Protein AF-A0A8J5WES0-F1 (afdb_monomer)

pLDDT: mean 77.23, std 25.75, range [22.94, 98.25]

Radius of gyration: 19.13 Å; Cα contacts (8 Å, |Δi|>4): 168; chains: 1; bounding box: 57×32×47 Å

Structure (mmCIF, N/CA/C/O backbone):
data_AF-A0A8J5WES0-F1
#
_entry.id   AF-A0A8J5WES0-F1
#
loop_
_atom_site.group_PDB
_atom_site.id
_atom_site.type_symbol
_atom_site.label_atom_id
_atom_site.label_alt_id
_atom_site.label_comp_id
_atom_site.label_asym_id
_atom_site.label_entity_id
_atom_site.label_seq_id
_atom_site.pdbx_PDB_ins_code
_atom_site.Cartn_x
_atom_site.Cartn_y
_atom_site.Cartn_z
_atom_site.occupancy
_atom_site.B_iso_or_equiv
_atom_site.auth_seq_id
_atom_site.auth_comp_id
_atom_site.auth_asym_id
_atom_site.auth_atom_id
_atom_site.pdbx_PDB_model_num
ATOM 1 N N . MET A 1 1 ? 31.063 -5.047 15.246 1.00 32.31 1 MET A N 1
ATOM 2 C CA . MET A 1 1 ? 29.684 -4.919 14.734 1.00 32.31 1 MET A CA 1
ATOM 3 C C . MET A 1 1 ? 28.862 -6.046 15.319 1.00 32.31 1 MET A C 1
ATOM 5 O O . MET A 1 1 ? 29.054 -7.187 14.926 1.00 32.31 1 MET A O 1
ATOM 9 N N . ILE A 1 2 ? 28.036 -5.743 16.315 1.00 27.88 2 ILE A N 1
ATOM 10 C CA . ILE A 1 2 ? 27.105 -6.703 16.913 1.00 27.88 2 ILE A CA 1
ATOM 11 C C . ILE A 1 2 ? 25.738 -6.293 16.376 1.00 27.88 2 ILE A C 1
ATOM 13 O O . ILE A 1 2 ? 25.218 -5.251 16.758 1.00 27.88 2 ILE A O 1
ATOM 17 N N . GLY A 1 3 ? 25.239 -7.030 15.385 1.00 30.83 3 GLY A N 1
ATOM 18 C CA . GLY A 1 3 ? 23.901 -6.817 14.844 1.00 30.83 3 GLY A CA 1
ATOM 19 C C . GLY A 1 3 ? 22.884 -7.503 15.745 1.00 30.83 3 GLY A C 1
ATOM 20 O O . GLY A 1 3 ? 22.932 -8.724 15.898 1.00 30.83 3 GLY A O 1
ATOM 21 N N . GLU A 1 4 ? 21.981 -6.732 16.342 1.00 30.11 4 GLU A N 1
ATOM 22 C CA . GLU A 1 4 ? 20.802 -7.285 17.006 1.00 30.11 4 GLU A CA 1
ATOM 23 C C . GLU A 1 4 ? 19.834 -7.840 15.955 1.00 30.11 4 GLU A C 1
ATOM 25 O O . GLU A 1 4 ? 19.527 -7.200 14.947 1.00 30.11 4 GLU A O 1
ATOM 30 N N . LYS A 1 5 ? 19.379 -9.076 16.176 1.00 33.25 5 LYS A N 1
ATOM 31 C CA . LYS A 1 5 ? 18.397 -9.744 15.324 1.00 33.25 5 LYS A CA 1
ATOM 32 C C . LYS A 1 5 ? 17.032 -9.082 15.524 1.00 33.25 5 LYS A C 1
ATOM 34 O O . LYS A 1 5 ? 16.364 -9.364 16.511 1.00 33.25 5 LYS A O 1
ATOM 39 N N . SER A 1 6 ? 16.603 -8.261 14.570 1.00 33.38 6 SER A N 1
ATOM 40 C CA . SER A 1 6 ? 15.197 -7.874 14.421 1.00 33.38 6 SER A CA 1
ATOM 41 C C . SER A 1 6 ? 14.527 -8.849 13.454 1.00 33.38 6 SER A C 1
ATOM 43 O O . SER A 1 6 ? 14.982 -9.015 12.321 1.00 33.38 6 SER A O 1
ATOM 45 N N . GLY A 1 7 ? 13.479 -9.530 13.919 1.00 31.22 7 GLY A N 1
ATOM 46 C CA . GLY A 1 7 ? 12.628 -10.385 13.092 1.00 31.22 7 GLY A CA 1
ATOM 47 C C . GLY A 1 7 ? 11.940 -9.592 11.974 1.00 31.22 7 GLY A C 1
ATOM 48 O O . GLY A 1 7 ? 11.780 -8.381 12.082 1.00 31.22 7 GLY A O 1
ATOM 49 N N . ALA A 1 8 ? 11.616 -10.303 10.889 1.00 35.88 8 ALA A N 1
ATOM 50 C CA . ALA A 1 8 ? 10.852 -9.876 9.711 1.00 35.88 8 ALA A CA 1
ATOM 51 C C . ALA A 1 8 ? 11.165 -8.466 9.153 1.00 35.88 8 ALA A C 1
ATOM 53 O O . ALA A 1 8 ? 10.553 -7.469 9.516 1.00 35.88 8 ALA A O 1
ATOM 54 N N . HIS A 1 9 ? 12.076 -8.416 8.174 1.00 35.31 9 HIS A N 1
ATOM 55 C CA . HIS A 1 9 ? 12.189 -7.340 7.173 1.00 35.31 9 HIS A CA 1
ATOM 56 C C . HIS A 1 9 ? 12.179 -5.887 7.684 1.00 35.31 9 HIS A C 1
ATOM 58 O O . HIS A 1 9 ? 11.607 -5.008 7.045 1.00 35.31 9 HIS A O 1
ATOM 64 N N . GLN A 1 10 ? 12.872 -5.592 8.783 1.00 32.53 10 GLN A N 1
ATOM 65 C CA . GLN A 1 10 ? 13.201 -4.211 9.138 1.00 32.53 10 GLN A CA 1
ATOM 66 C C . GLN A 1 10 ? 14.697 -4.070 9.410 1.00 32.53 10 GLN A C 1
ATOM 68 O O . GLN A 1 10 ? 15.177 -4.267 10.523 1.00 32.53 10 GLN A O 1
ATOM 73 N N . TYR A 1 11 ? 15.447 -3.683 8.377 1.00 27.27 11 TYR A N 1
ATOM 74 C CA . TYR A 1 11 ? 16.752 -3.063 8.574 1.00 27.27 11 TYR A CA 1
ATOM 75 C C . TYR A 1 11 ? 16.517 -1.579 8.859 1.00 27.27 11 TYR A C 1
ATOM 77 O O . TYR A 1 11 ? 16.287 -0.781 7.954 1.00 27.27 11 TYR A O 1
ATOM 85 N N . LYS A 1 12 ? 16.540 -1.205 10.141 1.00 26.22 12 LYS A N 1
ATOM 86 C CA . LYS A 1 12 ? 16.539 0.197 10.566 1.00 26.22 12 LYS A CA 1
ATOM 87 C C . LYS A 1 12 ? 17.917 0.787 10.246 1.00 26.22 12 LYS A C 1
ATOM 89 O O . LYS A 1 12 ? 18.863 0.590 11.004 1.00 26.22 12 LYS A O 1
ATOM 94 N N . LEU A 1 13 ? 18.054 1.492 9.123 1.00 27.22 13 LEU A N 1
ATOM 95 C CA . LEU A 1 13 ? 19.199 2.381 8.920 1.00 27.22 13 LEU A CA 1
ATOM 96 C C . LEU A 1 13 ? 18.958 3.646 9.749 1.00 27.22 13 LEU A C 1
ATOM 98 O O . LEU A 1 13 ? 18.014 4.402 9.523 1.00 27.22 13 LEU A O 1
ATOM 102 N N . GLN A 1 14 ? 19.776 3.818 10.782 1.00 25.20 14 GLN A N 1
ATOM 103 C CA . GLN A 1 14 ? 19.730 4.956 11.686 1.00 25.20 14 GLN A CA 1
ATOM 104 C C . GLN A 1 14 ? 20.287 6.186 10.957 1.00 25.20 14 GLN A C 1
ATOM 106 O O . GLN A 1 14 ? 21.472 6.243 10.647 1.00 25.20 14 GLN A O 1
ATOM 111 N N . GLY A 1 15 ? 19.414 7.161 10.701 1.00 28.77 15 GLY A N 1
ATOM 112 C CA . GLY A 1 15 ? 19.776 8.474 10.173 1.00 28.77 15 GLY A CA 1
ATOM 113 C C . GLY A 1 15 ? 19.659 8.585 8.657 1.00 28.77 15 GLY A C 1
ATOM 114 O O . GLY A 1 15 ? 20.615 8.306 7.947 1.00 28.77 15 GLY A O 1
ATOM 115 N N . SER A 1 16 ? 18.497 9.034 8.178 1.00 23.69 16 SER A N 1
ATOM 116 C CA . SER A 1 16 ? 18.326 9.978 7.060 1.00 23.69 16 SER A CA 1
ATOM 117 C C . SER A 1 16 ? 16.833 10.203 6.831 1.00 23.69 16 SER A C 1
ATOM 119 O O . SER A 1 16 ? 16.061 9.259 6.686 1.00 23.69 16 SER A O 1
ATOM 121 N N . VAL A 1 17 ? 16.438 11.470 6.820 1.00 27.06 17 VAL A N 1
ATOM 122 C CA . VAL A 1 17 ? 15.172 11.949 6.263 1.00 27.06 17 VAL A CA 1
ATOM 123 C C . VAL A 1 17 ? 15.037 11.395 4.842 1.00 27.06 17 VAL A C 1
ATOM 125 O O . VAL A 1 17 ? 15.977 11.519 4.061 1.00 27.06 17 VAL A O 1
ATOM 128 N N . VAL A 1 18 ? 13.898 10.798 4.494 1.00 29.75 18 VAL A N 1
ATOM 129 C CA . VAL A 1 18 ? 13.562 10.513 3.091 1.00 29.75 18 VAL A CA 1
ATOM 130 C C . VAL A 1 18 ? 12.294 11.264 2.713 1.00 29.75 18 VAL A C 1
ATOM 132 O O . VAL A 1 18 ? 11.197 10.719 2.662 1.00 29.75 18 VAL A O 1
ATOM 135 N N . GLU A 1 19 ? 12.476 12.553 2.421 1.00 28.05 19 GLU A N 1
ATOM 136 C CA . GLU A 1 19 ? 11.710 13.186 1.352 1.00 28.05 19 GLU A CA 1
ATOM 137 C C . GLU A 1 19 ? 11.980 12.395 0.061 1.00 28.05 19 GLU A C 1
ATOM 139 O O . GLU A 1 19 ? 13.127 12.248 -0.356 1.00 28.05 19 GLU A O 1
ATOM 144 N N . GLY A 1 20 ? 10.927 11.854 -0.555 1.00 30.23 20 GLY A N 1
ATOM 145 C CA . GLY A 1 20 ? 10.955 11.391 -1.946 1.00 30.23 20 GLY A CA 1
ATOM 146 C C . GLY A 1 20 ? 11.975 10.295 -2.284 1.00 30.23 20 GLY A C 1
ATOM 147 O O . GLY A 1 20 ? 12.721 10.439 -3.249 1.00 30.23 20 GLY A O 1
ATOM 148 N N . GLY A 1 21 ? 12.000 9.186 -1.543 1.00 22.94 21 GLY A N 1
ATOM 149 C CA . GLY A 1 21 ? 12.815 8.014 -1.878 1.00 22.94 21 GLY A CA 1
ATOM 150 C C . GLY A 1 21 ? 11.954 6.801 -2.215 1.00 22.94 21 GLY A C 1
ATOM 151 O O . GLY A 1 21 ? 11.279 6.270 -1.339 1.00 22.94 21 GLY A O 1
ATOM 152 N N . VAL A 1 22 ? 11.990 6.340 -3.470 1.00 31.72 22 VAL A N 1
ATOM 153 C CA . VAL A 1 22 ? 11.479 5.015 -3.857 1.00 31.72 22 VAL A CA 1
ATOM 154 C C . VAL A 1 22 ? 12.323 3.976 -3.118 1.00 31.72 22 VAL A C 1
ATOM 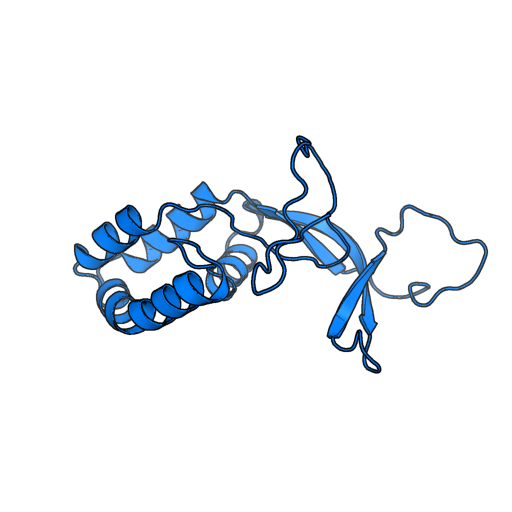156 O O . VAL A 1 22 ? 13.459 3.708 -3.510 1.00 31.72 22 VAL A O 1
ATOM 159 N N . MET A 1 23 ? 11.788 3.430 -2.029 1.00 28.94 23 MET A N 1
ATOM 160 C CA . MET A 1 23 ? 12.353 2.251 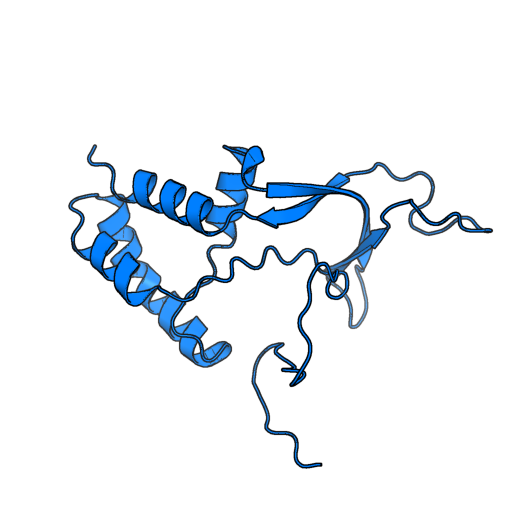-1.381 1.00 28.94 23 MET A CA 1
ATOM 161 C C . MET A 1 23 ? 12.166 1.069 -2.349 1.00 28.94 23 MET A C 1
ATOM 163 O O . MET A 1 23 ? 11.054 0.736 -2.753 1.00 28.94 23 MET A O 1
ATOM 167 N N . ASP A 1 24 ? 13.297 0.571 -2.853 1.00 31.19 24 ASP A N 1
ATOM 168 C CA . ASP A 1 24 ? 13.544 -0.822 -3.243 1.00 31.19 24 ASP A CA 1
ATOM 169 C C . ASP A 1 24 ? 12.403 -1.655 -3.861 1.00 31.19 24 ASP A C 1
ATOM 171 O O . ASP A 1 24 ? 12.130 -2.764 -3.424 1.00 31.19 24 ASP A O 1
ATOM 175 N N . GLY A 1 25 ? 11.822 -1.212 -4.980 1.00 30.16 25 GLY A N 1
ATOM 176 C CA . GLY A 1 25 ? 11.215 -2.104 -5.988 1.00 30.16 25 GLY A CA 1
ATOM 177 C C . GLY A 1 25 ? 9.995 -2.940 -5.565 1.00 30.16 25 GLY A C 1
ATOM 178 O O . GLY A 1 25 ? 9.357 -3.530 -6.433 1.00 30.16 25 GLY A O 1
ATOM 179 N N . SER A 1 26 ? 9.607 -2.953 -4.292 1.00 26.69 26 SER A N 1
ATOM 180 C CA . SER A 1 26 ? 8.316 -3.438 -3.832 1.00 26.69 26 SER A CA 1
ATOM 181 C C . SER A 1 26 ? 7.388 -2.234 -3.728 1.00 26.69 26 SER A C 1
ATOM 183 O O . SER A 1 26 ? 7.652 -1.279 -3.000 1.00 26.69 26 SER A O 1
ATOM 185 N N . ALA A 1 27 ? 6.287 -2.253 -4.475 1.00 29.22 27 ALA A N 1
ATOM 186 C CA . ALA A 1 27 ? 5.189 -1.328 -4.237 1.00 29.22 27 ALA A CA 1
ATOM 187 C C . ALA A 1 27 ? 4.465 -1.766 -2.956 1.00 29.22 27 ALA A C 1
ATOM 189 O O . ALA A 1 27 ? 3.349 -2.276 -2.998 1.00 29.22 27 ALA A O 1
ATOM 190 N N . THR A 1 28 ? 5.135 -1.654 -1.811 1.00 31.03 28 THR A N 1
ATOM 191 C CA . THR A 1 28 ? 4.484 -1.864 -0.525 1.00 31.03 28 THR A CA 1
ATOM 192 C C . THR A 1 28 ? 3.735 -0.580 -0.217 1.00 31.03 28 THR A C 1
ATOM 194 O O . THR A 1 28 ? 4.338 0.425 0.163 1.00 31.03 28 THR A O 1
ATOM 197 N N . LEU A 1 29 ? 2.411 -0.609 -0.402 1.00 32.84 29 LEU A N 1
ATOM 198 C CA . LEU A 1 29 ? 1.511 0.394 0.157 1.00 32.84 29 LEU A CA 1
ATOM 199 C C . LEU A 1 29 ? 1.617 0.288 1.680 1.00 32.84 29 LEU A C 1
ATOM 201 O O . LEU A 1 29 ? 0.872 -0.440 2.335 1.00 32.84 29 LEU A O 1
ATOM 205 N N . THR A 1 30 ? 2.623 0.952 2.234 1.00 34.12 30 THR A N 1
ATOM 206 C CA . THR A 1 30 ? 2.846 0.973 3.668 1.00 34.12 30 THR A CA 1
ATOM 207 C C . THR A 1 30 ? 1.998 2.096 4.221 1.00 34.12 30 THR A C 1
ATOM 209 O O . THR A 1 30 ? 2.394 3.258 4.209 1.00 34.12 30 THR A O 1
ATOM 212 N N . VAL A 1 31 ? 0.798 1.751 4.680 1.00 35.22 31 VAL A N 1
ATOM 213 C CA . VAL A 1 31 ? 0.028 2.648 5.539 1.00 35.22 31 VAL A CA 1
ATOM 214 C C . VAL A 1 31 ? 0.729 2.631 6.898 1.00 35.22 31 VAL A C 1
ATOM 216 O O . VAL A 1 31 ? 0.456 1.787 7.750 1.00 35.22 31 VAL A O 1
ATOM 219 N N . PHE A 1 32 ? 1.727 3.500 7.059 1.00 35.84 32 PHE A N 1
ATOM 220 C CA . PHE A 1 32 ? 2.255 3.850 8.368 1.00 35.84 32 PHE A CA 1
ATOM 221 C C . PHE A 1 32 ? 1.318 4.885 8.979 1.00 35.84 32 PHE A C 1
ATOM 223 O O . PHE A 1 32 ? 1.409 6.062 8.649 1.00 35.84 32 PHE A O 1
ATOM 230 N N . ASP A 1 33 ? 0.466 4.448 9.899 1.00 42.25 33 ASP A N 1
ATOM 231 C CA . ASP A 1 33 ? 0.134 5.295 11.040 1.00 42.25 33 ASP A CA 1
ATOM 232 C C . ASP A 1 33 ? -0.100 4.429 12.293 1.00 42.25 33 ASP A C 1
ATOM 234 O O . ASP A 1 33 ? -1.089 3.693 12.377 1.00 42.25 33 ASP A O 1
ATOM 238 N N . PRO A 1 34 ? 0.845 4.398 13.250 1.00 43.59 34 PRO A N 1
ATOM 239 C CA . PRO A 1 34 ? 0.694 3.639 14.476 1.00 43.59 34 PRO A CA 1
ATOM 240 C C . PRO A 1 34 ? -0.097 4.457 15.500 1.00 43.59 34 PRO A C 1
ATOM 242 O O . PRO A 1 34 ? 0.498 5.057 16.390 1.00 43.59 34 PRO A O 1
ATOM 245 N N . TYR A 1 35 ? -1.431 4.425 15.448 1.00 46.72 35 TYR A N 1
ATOM 246 C CA . TYR A 1 35 ? -2.243 4.840 16.603 1.00 46.72 35 TYR A CA 1
ATOM 247 C C . TYR A 1 35 ? -3.505 4.004 16.796 1.00 46.72 35 TYR A C 1
ATOM 249 O O . TYR A 1 35 ? -4.642 4.458 16.719 1.00 46.72 35 TYR A O 1
ATOM 257 N N . VAL A 1 36 ? -3.283 2.726 17.087 1.00 59.47 36 VAL A N 1
ATOM 258 C CA . VAL A 1 36 ? -4.334 1.724 16.948 1.00 59.47 36 VAL A CA 1
ATOM 259 C C . VAL A 1 36 ? -5.101 1.436 18.242 1.00 59.47 36 VAL A C 1
ATOM 261 O O . VAL A 1 36 ? -6.248 1.005 18.188 1.00 59.47 36 VAL A O 1
ATOM 264 N N . ASP A 1 37 ? -4.568 1.816 19.405 1.00 65.06 37 ASP A N 1
ATOM 265 C CA . ASP A 1 37 ? -5.318 1.724 20.668 1.00 65.06 37 ASP A CA 1
ATOM 266 C C . ASP A 1 37 ? -6.518 2.686 20.701 1.00 65.06 37 ASP A C 1
ATOM 268 O O . ASP A 1 37 ? -7.551 2.376 21.291 1.00 65.06 37 ASP A O 1
ATOM 272 N N . ALA A 1 38 ? -6.396 3.868 20.088 1.00 75.25 38 ALA A N 1
ATOM 273 C CA . ALA A 1 38 ? -7.470 4.859 20.079 1.00 75.25 38 ALA A CA 1
ATOM 274 C C . ALA A 1 38 ? -8.585 4.468 19.102 1.00 75.25 38 ALA A C 1
ATOM 276 O O . ALA A 1 38 ? -9.761 4.540 19.456 1.00 75.25 38 ALA A O 1
ATOM 277 N N . ASP A 1 39 ? -8.230 4.017 17.899 1.00 82.50 39 ASP A N 1
ATOM 278 C CA . ASP A 1 39 ? -9.215 3.621 16.892 1.00 82.50 39 ASP A CA 1
ATOM 279 C C . ASP A 1 39 ? -9.890 2.290 17.231 1.00 82.50 39 ASP A C 1
ATOM 281 O O . ASP A 1 39 ? -11.104 2.175 17.070 1.00 8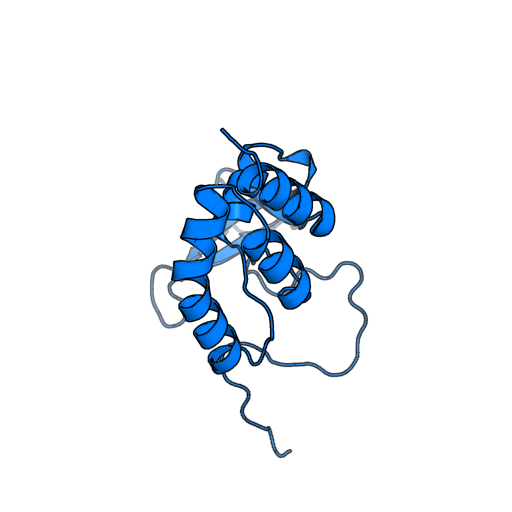2.50 39 ASP A O 1
ATOM 285 N N . MET A 1 40 ? -9.169 1.328 17.819 1.00 80.06 40 MET A N 1
ATOM 286 C CA . MET A 1 40 ? -9.800 0.120 18.363 1.00 80.06 40 MET A CA 1
ATOM 287 C C . MET A 1 40 ? -10.813 0.453 19.453 1.00 80.06 40 MET A C 1
ATOM 289 O O . MET A 1 40 ? -11.923 -0.066 19.413 1.00 80.06 40 MET A O 1
ATOM 293 N N . LYS A 1 41 ? -10.494 1.378 20.369 1.00 85.12 41 LYS A N 1
ATOM 294 C CA . LYS A 1 41 ? -11.463 1.840 21.376 1.00 85.12 41 LYS A CA 1
ATOM 295 C C . LYS A 1 41 ? -12.695 2.484 20.743 1.00 85.12 41 LYS A C 1
ATOM 297 O O . LYS A 1 41 ? -13.801 2.242 21.212 1.00 85.12 41 LYS A O 1
ATOM 302 N N . LYS A 1 42 ? -12.536 3.271 19.671 1.00 89.12 42 LYS A N 1
ATOM 303 C CA . LYS A 1 42 ? -13.682 3.836 18.932 1.00 89.12 42 LYS A CA 1
ATOM 304 C C . LYS A 1 42 ? -14.550 2.737 18.310 1.00 89.12 42 LYS A C 1
ATOM 306 O O . LYS A 1 42 ? -15.772 2.836 18.367 1.00 89.12 42 LYS A O 1
ATOM 311 N N . LEU A 1 43 ? -13.939 1.690 17.747 1.00 89.25 43 LEU A N 1
ATOM 312 C CA . LEU A 1 43 ? -14.669 0.535 17.209 1.00 89.25 43 LEU A CA 1
ATOM 313 C C . LEU A 1 43 ? -15.383 -0.253 18.316 1.00 89.25 43 LEU A C 1
ATOM 315 O O . LEU A 1 43 ? -16.540 -0.623 18.143 1.00 89.25 43 LEU A O 1
ATOM 319 N N . GLU A 1 44 ? -14.737 -0.464 19.464 1.00 88.81 44 GLU A N 1
ATOM 320 C CA . GLU A 1 44 ? -15.328 -1.142 20.629 1.00 88.81 44 GLU A CA 1
ATOM 321 C C . GLU A 1 44 ? -16.515 -0.372 21.221 1.00 88.81 44 GLU A C 1
ATOM 323 O O . GLU A 1 44 ? -17.454 -0.983 21.726 1.00 88.81 44 GLU A O 1
ATOM 328 N N . GLN A 1 45 ? -16.485 0.960 21.139 1.00 91.31 45 GLN A N 1
ATOM 329 C CA . GLN A 1 45 ? -17.569 1.847 21.569 1.00 91.31 45 GLN A CA 1
ATOM 330 C C . GLN A 1 45 ? -18.702 1.974 20.537 1.00 91.31 45 GLN A C 1
ATOM 332 O O . GLN A 1 45 ? -19.720 2.597 20.832 1.00 91.31 45 GLN A O 1
ATOM 337 N N . SER A 1 46 ? -18.542 1.428 19.328 1.00 91.31 46 SER A N 1
ATOM 338 C CA . SER A 1 46 ? -19.543 1.522 18.266 1.00 91.31 46 SER A CA 1
ATOM 339 C C . SER A 1 46 ? -20.596 0.416 18.371 1.00 91.31 46 SER A C 1
ATOM 341 O O . SER A 1 46 ? -20.279 -0.770 18.479 1.00 91.31 46 SER A O 1
ATOM 343 N N . ASP A 1 47 ? -21.866 0.792 18.208 1.00 91.88 47 ASP A N 1
ATOM 344 C CA . ASP A 1 47 ? -22.987 -0.148 18.083 1.00 91.88 47 ASP A CA 1
ATOM 345 C C . ASP A 1 47 ? -23.133 -0.759 16.676 1.00 91.88 47 ASP A C 1
ATOM 347 O O . ASP A 1 47 ? -24.059 -1.539 16.412 1.00 91.88 47 ASP A O 1
ATOM 351 N N . SER A 1 48 ? -22.192 -0.486 15.772 1.00 94.44 48 SER A N 1
ATOM 352 C CA . SER A 1 48 ? -22.163 -1.101 14.450 1.00 94.44 48 SER A CA 1
ATOM 353 C C . SER A 1 48 ? -21.908 -2.607 14.535 1.00 94.44 48 SER A C 1
ATOM 355 O O . SER A 1 48 ? -20.991 -3.094 15.209 1.00 94.44 48 SER A O 1
ATOM 357 N N . LYS A 1 49 ? -22.686 -3.381 13.767 1.00 94.06 49 LYS A N 1
ATOM 358 C CA . LYS A 1 49 ? -22.466 -4.828 13.630 1.00 94.06 49 LYS A CA 1
ATOM 359 C C . LYS A 1 49 ? -21.098 -5.147 13.014 1.00 94.06 49 LYS A C 1
ATOM 361 O O . LYS A 1 49 ? -20.516 -6.175 13.360 1.00 94.06 49 LYS A O 1
ATOM 366 N N . TYR A 1 50 ? -20.581 -4.271 12.148 1.00 93.25 50 TYR A N 1
ATOM 367 C CA . TYR A 1 50 ? -19.277 -4.430 11.505 1.00 93.25 50 TYR A CA 1
ATOM 368 C C . TYR A 1 50 ? -18.145 -4.189 12.503 1.00 93.25 50 TYR A C 1
ATOM 370 O O . TYR A 1 50 ? -17.253 -5.028 12.620 1.00 93.25 50 TYR A O 1
ATOM 378 N N . ALA A 1 51 ? -18.226 -3.102 13.279 1.00 91.94 51 ALA A N 1
ATOM 379 C CA . ALA A 1 51 ? -17.242 -2.779 14.309 1.00 91.94 51 ALA A CA 1
ATOM 380 C C . ALA A 1 51 ? -17.147 -3.897 15.361 1.00 91.94 51 ALA A C 1
ATOM 382 O O . ALA A 1 51 ? -16.070 -4.453 15.579 1.00 91.94 51 ALA A O 1
ATOM 383 N N . ARG A 1 52 ? -18.289 -4.345 15.909 1.00 90.31 52 ARG A N 1
ATOM 384 C CA . ARG A 1 52 ? -18.326 -5.461 16.872 1.00 90.31 52 ARG A CA 1
ATOM 385 C C . ARG A 1 52 ? -17.758 -6.763 16.315 1.00 90.31 52 ARG A C 1
ATOM 387 O O . ARG A 1 52 ? -17.137 -7.523 17.054 1.00 90.31 52 ARG A O 1
ATOM 394 N N . TYR A 1 53 ? -18.017 -7.068 15.043 1.00 91.50 53 TYR A N 1
ATOM 395 C CA . TYR A 1 53 ? -17.472 -8.269 14.411 1.00 91.50 53 TYR A CA 1
ATOM 396 C C . TYR A 1 53 ? -15.952 -8.170 14.253 1.00 91.50 53 TYR A C 1
ATOM 398 O O . TYR A 1 53 ? -15.239 -9.099 14.632 1.00 91.50 53 TYR A O 1
ATOM 406 N N . LEU A 1 54 ? -15.450 -7.035 13.762 1.00 90.06 54 LEU A N 1
ATOM 407 C CA . LEU A 1 54 ? -14.019 -6.820 13.576 1.00 90.06 54 LEU A CA 1
ATOM 408 C C . LEU A 1 54 ? -13.249 -6.860 14.898 1.00 90.06 54 LEU A C 1
ATOM 410 O O . LEU A 1 54 ? -12.229 -7.541 14.966 1.00 90.06 54 LEU A O 1
ATOM 414 N N . CYS A 1 55 ? -13.759 -6.246 15.970 1.00 87.50 55 CYS A N 1
ATOM 415 C CA . CYS A 1 55 ? -13.121 -6.311 17.289 1.00 87.50 55 CYS A CA 1
ATOM 416 C C . CYS A 1 55 ? -12.910 -7.755 17.783 1.00 87.50 55 CYS A C 1
ATOM 418 O O . CYS A 1 55 ? -11.909 -8.032 18.439 1.00 87.50 55 CYS A O 1
ATOM 420 N N . LYS A 1 56 ? -13.793 -8.702 17.422 1.00 88.06 56 LYS A N 1
ATOM 421 C CA . LYS A 1 56 ? -13.646 -10.121 17.804 1.00 88.06 56 LYS A CA 1
ATOM 422 C C . LYS A 1 56 ? -12.483 -10.820 17.102 1.00 88.06 56 LYS A C 1
ATOM 424 O O . LYS A 1 56 ? -11.877 -11.708 17.692 1.00 88.06 56 LYS A O 1
ATOM 429 N N . ILE A 1 57 ? -12.201 -10.464 15.849 1.00 88.38 57 ILE A N 1
ATOM 430 C CA . ILE A 1 57 ? -11.188 -11.155 15.034 1.00 88.38 57 ILE A CA 1
ATOM 431 C C . ILE A 1 57 ? -9.838 -10.435 15.044 1.00 88.38 57 ILE A C 1
ATOM 433 O O . ILE A 1 57 ? -8.793 -11.080 14.960 1.00 88.38 57 ILE A O 1
ATOM 437 N N . LEU A 1 58 ? -9.844 -9.106 15.179 1.00 85.88 58 LEU A N 1
ATOM 438 C CA . LEU A 1 58 ? -8.643 -8.292 15.036 1.00 85.88 58 LEU A CA 1
ATOM 439 C C . LEU A 1 58 ? -7.619 -8.561 16.139 1.00 85.88 58 LEU A C 1
ATOM 441 O O . LEU A 1 58 ? -6.426 -8.477 15.865 1.00 85.88 58 LEU A O 1
ATOM 445 N N . GLY A 1 59 ? -8.042 -8.959 17.344 1.00 82.56 59 GLY A N 1
ATOM 446 C CA . GLY A 1 59 ? -7.126 -9.263 18.452 1.00 82.56 59 GLY A CA 1
ATOM 447 C C . GLY A 1 59 ? -6.033 -10.280 18.088 1.00 82.56 59 GLY A C 1
ATOM 448 O O . GLY A 1 59 ? -4.878 -10.109 18.474 1.00 82.56 59 GLY A O 1
ATOM 449 N N . LEU A 1 60 ? -6.358 -11.290 17.270 1.00 89.38 60 LEU A N 1
ATOM 450 C CA . LEU A 1 60 ? -5.369 -12.251 16.767 1.00 89.38 60 LEU A CA 1
ATOM 451 C C . LEU A 1 60 ? -4.338 -11.576 15.849 1.00 89.38 60 LEU A C 1
ATOM 453 O O . LEU A 1 60 ? -3.139 -11.826 15.963 1.00 89.38 60 LEU A O 1
ATOM 457 N N . TYR A 1 61 ? -4.803 -10.700 14.960 1.00 86.88 61 TYR A N 1
ATOM 458 C CA . TYR A 1 61 ? -3.962 -9.984 14.004 1.00 86.88 61 TYR A CA 1
ATOM 459 C C . TYR A 1 61 ? -3.050 -8.954 14.690 1.00 86.88 61 TYR A C 1
ATOM 461 O O . TYR A 1 61 ? -1.889 -8.815 14.299 1.00 86.88 61 TYR A O 1
ATOM 469 N N . PHE A 1 62 ? -3.533 -8.306 15.757 1.00 84.44 62 PHE A N 1
ATOM 470 C CA . PHE A 1 62 ? -2.727 -7.444 16.629 1.00 84.44 62 PHE A CA 1
ATOM 471 C C . PHE A 1 62 ? -1.604 -8.202 17.316 1.00 84.44 62 PHE A C 1
ATOM 473 O O . PHE A 1 62 ? -0.461 -7.751 17.282 1.00 84.44 62 PHE A O 1
ATOM 480 N N . ASN A 1 63 ? -1.911 -9.352 17.919 1.00 88.44 63 ASN A N 1
ATOM 481 C CA . ASN A 1 63 ? -0.899 -10.165 18.590 1.00 88.44 63 ASN A CA 1
ATOM 482 C C . ASN A 1 63 ? 0.187 -10.606 17.605 1.00 88.44 63 ASN A C 1
ATOM 484 O O . ASN A 1 63 ? 1.368 -10.430 17.883 1.00 88.44 63 ASN A O 1
ATOM 488 N N . TYR A 1 64 ? -0.205 -11.059 16.410 1.00 89.31 64 TYR A N 1
ATOM 489 C CA . TYR A 1 64 ? 0.748 -11.360 15.344 1.00 89.31 64 TYR A CA 1
ATOM 490 C C . TYR A 1 64 ? 1.636 -10.155 14.993 1.00 89.31 64 TYR A C 1
ATOM 492 O O . TYR A 1 64 ? 2.851 -10.303 14.919 1.00 89.31 64 TYR A O 1
ATOM 500 N N . HIS A 1 65 ? 1.068 -8.956 14.814 1.00 85.12 65 HIS A N 1
ATOM 501 C CA . HIS A 1 65 ? 1.860 -7.767 14.476 1.00 85.12 65 HIS A CA 1
ATOM 502 C C . HIS A 1 65 ? 2.809 -7.344 15.596 1.00 85.12 65 HIS A C 1
ATOM 504 O O . HIS A 1 65 ? 3.954 -6.965 15.339 1.00 85.12 65 HIS A O 1
ATOM 510 N N . LYS A 1 66 ? 2.354 -7.450 16.842 1.00 85.31 66 LYS A N 1
ATOM 511 C CA . LYS A 1 66 ? 3.176 -7.199 18.019 1.00 85.31 66 LYS A CA 1
ATOM 512 C C . LYS A 1 66 ? 4.362 -8.156 18.085 1.00 85.31 66 LYS A C 1
ATOM 514 O O . LYS A 1 66 ? 5.472 -7.704 18.343 1.00 85.31 66 LYS A O 1
ATOM 519 N N . ASP A 1 67 ? 4.143 -9.438 17.824 1.00 90.94 67 ASP A N 1
ATOM 520 C CA . ASP A 1 67 ? 5.184 -10.457 17.956 1.00 90.94 67 ASP A CA 1
ATOM 521 C C . ASP A 1 67 ? 6.136 -10.480 16.750 1.00 90.94 67 ASP A C 1
ATOM 523 O O . ASP A 1 67 ? 7.348 -10.604 16.914 1.00 90.94 67 ASP A O 1
ATOM 527 N N . ALA A 1 68 ? 5.604 -10.340 15.533 1.00 88.56 68 ALA A N 1
ATOM 528 C CA . ALA A 1 68 ? 6.381 -10.435 14.299 1.00 88.56 68 ALA A CA 1
ATOM 529 C C . ALA A 1 68 ? 7.088 -9.125 13.922 1.00 88.56 68 ALA A C 1
ATOM 531 O O . ALA A 1 68 ? 8.198 -9.170 13.391 1.00 88.56 68 ALA A O 1
ATOM 532 N N . TYR A 1 69 ? 6.463 -7.973 14.192 1.00 80.19 69 TYR A N 1
ATOM 533 C CA . TYR A 1 69 ? 6.945 -6.653 13.761 1.00 80.19 69 TYR A CA 1
ATOM 534 C C . TYR A 1 69 ? 7.221 -5.693 14.923 1.00 80.19 69 TYR A C 1
ATOM 536 O O . TYR A 1 69 ? 7.561 -4.535 14.683 1.00 80.19 69 TYR A O 1
ATOM 544 N N . PHE A 1 70 ? 7.061 -6.132 16.178 1.00 84.69 70 PHE A N 1
ATOM 545 C CA . PHE A 1 70 ? 7.297 -5.308 17.372 1.00 84.69 70 PHE A CA 1
ATOM 546 C C . PHE A 1 70 ? 6.538 -3.969 17.353 1.00 84.69 70 PHE A C 1
ATOM 548 O O . PHE A 1 70 ? 7.009 -2.957 17.876 1.00 84.69 70 PHE A O 1
ATOM 555 N N . THR A 1 71 ? 5.344 -3.960 16.753 1.00 80.19 71 THR A N 1
ATOM 556 C CA . THR A 1 71 ? 4.502 -2.767 16.604 1.00 80.19 71 THR A CA 1
ATOM 557 C C . THR A 1 71 ? 3.216 -2.873 17.420 1.00 80.19 71 THR A C 1
ATOM 559 O O . THR A 1 71 ? 2.714 -3.958 17.698 1.00 80.19 71 THR A O 1
ATOM 562 N N . LYS A 1 72 ? 2.665 -1.720 17.809 1.00 75.06 72 LYS A N 1
ATOM 563 C CA . LYS A 1 72 ? 1.374 -1.608 18.511 1.00 75.06 72 LYS A CA 1
ATOM 564 C C . LYS A 1 72 ? 0.192 -1.401 17.556 1.00 75.06 72 LYS A C 1
ATOM 566 O O . LYS A 1 72 ? -0.903 -1.078 17.999 1.00 75.06 72 LYS A O 1
ATOM 571 N N . GLY A 1 73 ? 0.422 -1.533 16.251 1.00 77.44 73 GLY A N 1
ATOM 572 C CA . GLY A 1 73 ? -0.598 -1.372 15.222 1.00 77.44 73 GLY A CA 1
ATOM 573 C C . GLY A 1 73 ? -0.699 -2.561 14.281 1.00 77.44 73 GLY A C 1
ATOM 574 O O . GLY A 1 73 ? 0.024 -3.541 14.421 1.00 77.44 73 GLY A O 1
ATOM 575 N N . VAL A 1 74 ? -1.600 -2.459 13.309 1.00 80.19 74 VAL A N 1
ATOM 576 C CA . VAL A 1 74 ? -1.794 -3.465 12.260 1.00 80.19 74 VAL A CA 1
ATOM 577 C C . VAL A 1 74 ? -1.817 -2.795 10.895 1.00 80.19 74 VAL A C 1
ATOM 579 O O . VAL A 1 74 ? -2.263 -1.656 10.768 1.00 80.19 74 VAL A O 1
ATOM 582 N N . TYR A 1 75 ? -1.367 -3.509 9.865 1.00 81.56 75 TYR A N 1
ATOM 583 C CA . TYR A 1 75 ? -1.452 -3.031 8.490 1.00 81.56 75 TYR A CA 1
ATOM 584 C C . TYR A 1 75 ? -2.779 -3.449 7.845 1.00 81.56 75 TYR A C 1
ATOM 586 O O . TYR A 1 75 ? -3.109 -4.637 7.781 1.00 81.56 75 TYR A O 1
ATOM 594 N N . LEU A 1 76 ? -3.536 -2.470 7.340 1.00 85.06 76 LEU A N 1
ATOM 595 C CA . LEU A 1 76 ? -4.830 -2.670 6.678 1.00 85.06 76 LEU A CA 1
ATOM 596 C C . LEU A 1 76 ? -4.669 -2.800 5.154 1.00 85.06 76 LEU A C 1
ATOM 598 O O . LEU A 1 76 ? -5.138 -1.951 4.398 1.00 85.06 76 LEU A O 1
ATOM 602 N N . HIS A 1 77 ? -4.005 -3.866 4.700 1.00 87.00 77 HIS A N 1
ATOM 603 C CA . HIS A 1 77 ? -3.670 -4.073 3.283 1.00 87.00 77 HIS A CA 1
ATOM 604 C C . HIS A 1 77 ? -4.902 -4.095 2.357 1.00 87.00 77 HIS A C 1
ATOM 606 O O . HIS A 1 77 ? -5.017 -3.277 1.438 1.00 87.00 77 HIS A O 1
ATOM 612 N N . ASP A 1 78 ? -5.848 -4.998 2.616 1.00 89.44 78 ASP A N 1
ATOM 613 C CA . ASP A 1 78 ? -7.026 -5.172 1.758 1.00 89.44 78 ASP A CA 1
ATOM 614 C C . ASP A 1 78 ? -7.991 -3.979 1.854 1.00 89.44 78 ASP A C 1
ATOM 616 O O . ASP A 1 78 ? -8.412 -3.484 0.805 1.00 89.44 78 ASP A O 1
ATOM 620 N N . PRO A 1 79 ? -8.299 -3.428 3.052 1.00 91.12 79 PRO A N 1
ATOM 621 C CA . PRO A 1 79 ? -9.109 -2.216 3.147 1.00 91.12 79 PRO A CA 1
ATOM 622 C C . PRO A 1 79 ? -8.511 -1.030 2.384 1.00 91.12 79 PRO A C 1
ATOM 624 O O . PRO A 1 79 ? -9.240 -0.352 1.664 1.00 91.12 79 PRO A O 1
ATOM 627 N N . ALA A 1 80 ? -7.195 -0.801 2.463 1.00 88.12 80 ALA A N 1
ATOM 628 C CA . ALA A 1 80 ? -6.548 0.269 1.704 1.00 88.12 80 ALA A CA 1
ATOM 629 C C . ALA A 1 80 ? -6.637 0.038 0.184 1.00 88.12 80 ALA A C 1
ATOM 631 O O . ALA A 1 80 ? -6.816 0.987 -0.579 1.00 88.12 80 ALA A O 1
ATOM 632 N N . THR A 1 81 ? -6.589 -1.222 -0.259 1.00 92.44 81 THR A N 1
ATOM 633 C CA . THR A 1 81 ? -6.784 -1.590 -1.672 1.00 92.44 81 THR A CA 1
ATOM 634 C C . THR A 1 81 ? -8.217 -1.308 -2.133 1.00 92.44 81 THR A C 1
ATOM 636 O O . THR A 1 81 ? -8.422 -0.760 -3.217 1.00 92.44 81 THR A O 1
ATOM 639 N N . ILE A 1 82 ? -9.218 -1.609 -1.299 1.00 95.50 82 ILE A N 1
ATOM 640 C CA . ILE A 1 82 ? -10.620 -1.257 -1.570 1.00 95.50 82 ILE A CA 1
ATOM 641 C C . ILE A 1 82 ? -10.779 0.265 -1.644 1.00 95.50 82 ILE A C 1
ATOM 643 O O . ILE A 1 82 ? -11.424 0.768 -2.561 1.00 95.50 82 ILE A O 1
ATOM 647 N N . VAL A 1 83 ? -10.156 1.014 -0.730 1.00 94.44 83 VAL A N 1
ATOM 648 C CA . VAL A 1 83 ? -10.185 2.482 -0.758 1.00 94.44 83 VAL A CA 1
ATOM 649 C C . VAL A 1 83 ? -9.543 3.025 -2.034 1.00 94.44 83 VAL A C 1
ATOM 651 O O . VAL A 1 83 ? -10.125 3.907 -2.653 1.00 94.44 83 VAL A O 1
ATOM 654 N N . ALA A 1 84 ? -8.428 2.459 -2.503 1.00 93.62 84 ALA A N 1
ATOM 655 C CA . ALA A 1 84 ? -7.831 2.844 -3.784 1.00 93.62 84 ALA A CA 1
ATOM 656 C C . ALA A 1 84 ? -8.775 2.613 -4.982 1.00 93.62 84 ALA A C 1
ATOM 658 O O . ALA A 1 84 ? -8.719 3.360 -5.956 1.00 93.62 84 ALA A O 1
ATOM 659 N N . ALA A 1 85 ? -9.648 1.602 -4.921 1.00 95.81 85 ALA A N 1
ATOM 660 C CA . ALA A 1 85 ? -10.652 1.349 -5.954 1.00 95.81 85 ALA A CA 1
ATOM 661 C C . ALA A 1 85 ? -11.861 2.299 -5.858 1.00 95.81 85 ALA A C 1
ATOM 663 O O . ALA A 1 85 ? -12.391 2.723 -6.882 1.00 95.81 85 ALA A O 1
ATOM 664 N N . VAL A 1 86 ? -12.300 2.630 -4.639 1.00 97.06 86 VAL A N 1
ATOM 665 C CA . VAL A 1 86 ? -13.486 3.470 -4.391 1.00 97.06 86 VAL A CA 1
ATOM 666 C C . VAL A 1 86 ? -13.172 4.961 -4.511 1.00 97.06 86 VAL A C 1
ATOM 668 O O . VAL A 1 86 ? -13.970 5.717 -5.059 1.00 97.06 86 VAL A O 1
ATOM 671 N N . ASN A 1 87 ? -12.025 5.393 -3.991 1.00 97.25 87 ASN A N 1
ATOM 672 C CA . ASN A 1 87 ? -11.578 6.778 -3.991 1.00 97.25 87 ASN A CA 1
ATOM 673 C C . ASN A 1 87 ? -10.082 6.877 -4.355 1.00 97.25 87 ASN A C 1
ATOM 675 O O . ASN A 1 87 ? -9.232 7.094 -3.484 1.00 97.25 87 ASN A O 1
ATOM 679 N N . PRO A 1 88 ? -9.735 6.739 -5.648 1.00 96.25 88 PRO A N 1
ATOM 680 C CA . PRO A 1 88 ? -8.344 6.750 -6.093 1.00 96.25 88 PRO A CA 1
ATOM 681 C C . PRO A 1 88 ? -7.625 8.086 -5.856 1.00 96.25 88 PRO A C 1
ATOM 683 O O . PRO A 1 88 ? -6.402 8.112 -5.918 1.00 96.25 88 PRO A O 1
ATOM 686 N N . SER A 1 89 ? -8.325 9.196 -5.569 1.00 97.50 89 SER A N 1
ATOM 687 C CA . SER A 1 89 ? -7.661 10.484 -5.307 1.00 97.50 89 SER A CA 1
ATOM 688 C C . SER A 1 89 ? -6.898 10.518 -3.980 1.00 97.50 89 SER A C 1
ATOM 690 O O . SER A 1 89 ? -6.104 11.430 -3.773 1.00 97.50 89 SER A O 1
ATOM 692 N N . LEU A 1 90 ? -7.130 9.548 -3.086 1.00 94.81 90 LEU A N 1
ATOM 693 C CA . LEU A 1 90 ? -6.373 9.392 -1.836 1.00 94.81 90 LEU A CA 1
ATOM 694 C C . LEU A 1 90 ? -5.003 8.733 -2.045 1.00 94.81 90 LEU A C 1
ATOM 696 O O . LEU A 1 90 ? -4.239 8.580 -1.096 1.00 94.81 90 LEU A O 1
ATOM 700 N N . MET A 1 91 ? -4.696 8.327 -3.274 1.00 94.06 91 MET A N 1
ATOM 701 C CA . MET A 1 91 ? -3.428 7.728 -3.661 1.00 94.06 91 MET A CA 1
ATOM 702 C C . MET A 1 91 ? -2.800 8.573 -4.768 1.00 94.06 91 MET A C 1
ATOM 704 O O . MET A 1 91 ? -3.495 9.139 -5.613 1.00 94.06 91 MET A O 1
ATOM 708 N N . THR A 1 92 ? -1.473 8.604 -4.826 1.00 92.62 92 THR A N 1
ATOM 709 C CA . THR A 1 92 ? -0.778 9.025 -6.048 1.00 92.62 92 THR A CA 1
ATOM 710 C C . THR A 1 92 ? -0.207 7.812 -6.755 1.00 92.62 92 THR A C 1
ATOM 712 O O . THR A 1 92 ? 0.130 6.807 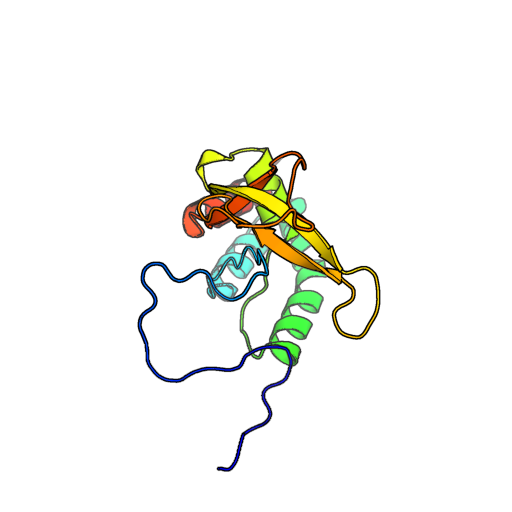-6.126 1.00 92.62 92 THR A O 1
ATOM 715 N N . TYR A 1 93 ? -0.100 7.900 -8.079 1.00 94.38 93 TYR A N 1
ATOM 716 C CA . TYR A 1 93 ? 0.326 6.786 -8.912 1.00 94.38 93 TYR A CA 1
ATOM 717 C C . TYR A 1 93 ? 1.484 7.190 -9.810 1.00 94.38 93 TYR A C 1
ATOM 719 O O . TYR A 1 93 ? 1.513 8.290 -10.361 1.00 94.38 93 TYR A O 1
ATOM 727 N N . THR A 1 94 ? 2.401 6.253 -10.006 1.00 94.81 94 THR A N 1
ATOM 728 C CA . THR A 1 94 ? 3.355 6.271 -11.111 1.00 94.81 94 THR A CA 1
ATOM 729 C C . THR A 1 94 ? 2.916 5.263 -12.167 1.00 94.81 94 THR A C 1
ATOM 731 O O . THR A 1 94 ? 2.250 4.275 -11.852 1.00 94.81 94 THR A O 1
ATOM 734 N N . GLU A 1 95 ? 3.281 5.499 -13.420 1.00 96.56 95 GLU A N 1
ATOM 735 C CA . GLU A 1 95 ? 2.966 4.607 -14.530 1.00 96.56 95 GLU A CA 1
ATOM 736 C C . GLU A 1 95 ? 4.248 4.035 -15.134 1.00 96.56 95 GLU A C 1
ATOM 738 O O . GLU A 1 95 ? 5.268 4.719 -15.244 1.00 96.56 95 GLU A O 1
ATOM 743 N N . GLY A 1 96 ? 4.208 2.755 -15.490 1.00 96.31 96 GLY A N 1
ATOM 744 C CA . GLY A 1 96 ? 5.343 2.056 -16.074 1.00 96.31 96 GLY A CA 1
ATOM 745 C C . GLY A 1 96 ? 5.077 0.565 -16.214 1.00 96.31 96 GLY A C 1
ATOM 746 O O . GLY A 1 96 ? 3.946 0.109 -16.063 1.00 96.31 96 GLY A O 1
ATOM 747 N N . VAL A 1 97 ? 6.110 -0.210 -16.517 1.00 98.25 97 VAL A N 1
ATOM 748 C CA . VAL A 1 97 ? 5.984 -1.651 -16.755 1.00 98.25 97 VAL A CA 1
ATOM 749 C C . VAL A 1 97 ? 6.385 -2.418 -15.497 1.00 98.25 97 VAL A C 1
ATOM 751 O O . VAL A 1 97 ? 7.446 -2.177 -14.925 1.00 98.25 97 VAL A O 1
ATOM 754 N N . VAL A 1 98 ? 5.576 -3.398 -15.091 1.00 97.69 98 VAL A N 1
ATOM 755 C CA . VAL A 1 98 ? 5.899 -4.316 -13.986 1.00 97.69 98 VAL A CA 1
ATOM 756 C C . VAL A 1 98 ? 6.189 -5.713 -14.529 1.00 97.69 98 VAL A C 1
ATOM 758 O O . VAL A 1 98 ? 5.461 -6.238 -15.371 1.00 97.69 98 VAL A O 1
ATOM 761 N N . ARG A 1 99 ? 7.249 -6.343 -14.018 1.00 97.88 99 ARG A N 1
ATOM 762 C CA . ARG A 1 99 ? 7.569 -7.759 -14.245 1.0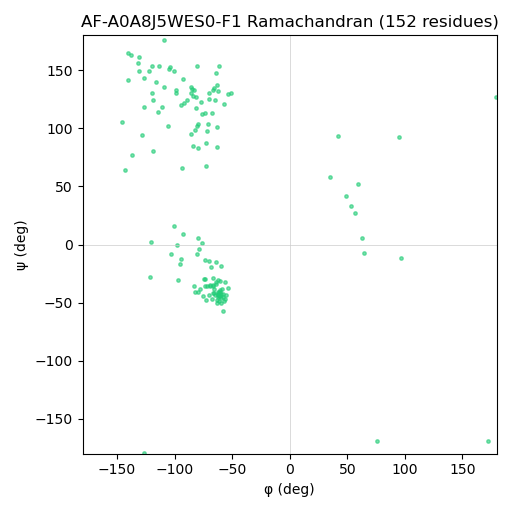0 97.88 99 ARG A CA 1
ATOM 763 C C . ARG A 1 99 ? 7.597 -8.514 -12.920 1.00 97.88 99 ARG A C 1
ATOM 765 O O . ARG A 1 99 ? 7.872 -7.921 -11.886 1.00 97.88 99 ARG A O 1
ATOM 772 N N . VAL A 1 100 ? 7.326 -9.818 -12.961 1.00 97.50 100 VAL A N 1
ATOM 773 C CA . VAL A 1 100 ? 7.347 -10.694 -11.780 1.00 97.50 100 VAL A CA 1
ATOM 774 C C . VAL A 1 100 ? 8.371 -11.799 -11.983 1.00 97.50 100 VAL A C 1
ATOM 776 O O . VAL A 1 100 ? 8.356 -12.480 -13.011 1.00 97.50 100 VAL A O 1
ATOM 779 N N . GLN A 1 101 ? 9.239 -11.989 -10.996 1.00 97.19 101 GLN A N 1
ATOM 780 C CA . GLN A 1 101 ? 10.154 -13.117 -10.947 1.00 97.19 101 GLN A CA 1
ATOM 781 C C . GLN A 1 101 ? 9.397 -14.378 -10.514 1.00 97.19 101 GLN A C 1
ATOM 783 O O . GLN A 1 101 ? 8.804 -14.422 -9.439 1.00 97.19 101 GLN A O 1
ATOM 788 N N . THR A 1 102 ? 9.421 -15.434 -11.326 1.00 97.25 102 THR A N 1
ATOM 789 C CA . THR A 1 102 ? 8.615 -16.647 -11.079 1.00 97.25 102 THR A CA 1
ATOM 790 C C . THR A 1 102 ? 9.409 -17.826 -10.516 1.00 97.25 102 THR A C 1
ATOM 792 O O . THR A 1 102 ? 8.811 -18.822 -10.110 1.00 97.25 102 THR A O 1
ATOM 795 N N . VAL A 1 103 ? 10.740 -17.721 -10.450 1.00 96.50 103 VAL A N 1
ATOM 796 C CA . VAL A 1 103 ? 11.652 -18.808 -10.047 1.00 96.50 103 VAL A CA 1
ATOM 797 C C . VAL A 1 103 ? 12.799 -18.304 -9.165 1.00 96.50 103 VAL A C 1
ATOM 799 O O . VAL A 1 103 ? 13.084 -17.108 -9.136 1.00 96.50 103 VAL A O 1
ATOM 802 N N . GLY A 1 104 ? 13.499 -19.222 -8.493 1.00 97.00 104 GLY A N 1
ATOM 803 C CA . GLY A 1 104 ? 14.677 -18.915 -7.675 1.00 97.00 104 GLY A CA 1
ATOM 804 C C . GLY A 1 104 ? 14.350 -18.269 -6.326 1.00 97.00 104 GLY A C 1
ATOM 805 O O . GLY A 1 104 ? 13.196 -18.221 -5.906 1.00 97.00 104 GLY A O 1
ATOM 806 N N . ILE A 1 105 ? 15.384 -17.773 -5.641 1.00 97.06 105 ILE A N 1
ATOM 807 C CA . ILE A 1 105 ? 15.270 -17.217 -4.279 1.00 97.06 105 ILE A CA 1
ATOM 808 C C . ILE A 1 105 ? 14.483 -15.899 -4.214 1.00 97.06 105 ILE A C 1
ATOM 810 O O . ILE A 1 105 ? 13.995 -15.532 -3.154 1.00 97.06 105 ILE A O 1
ATOM 814 N N . THR A 1 106 ? 14.332 -15.204 -5.344 1.00 96.00 106 THR A N 1
ATOM 815 C CA . THR A 1 106 ? 13.545 -13.967 -5.485 1.00 96.00 106 THR A CA 1
ATOM 816 C C .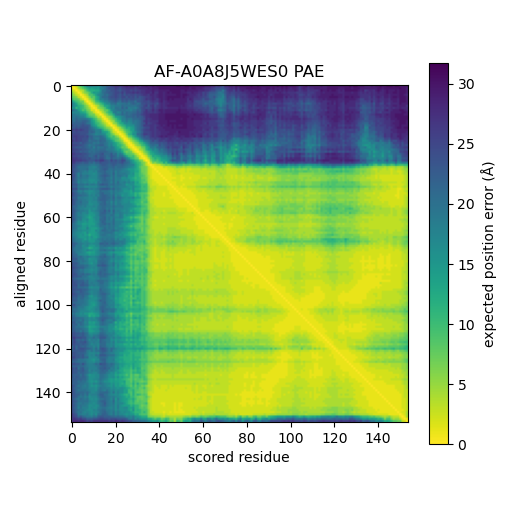 THR A 1 106 ? 12.168 -14.215 -6.109 1.00 96.00 106 THR A C 1
ATOM 818 O O . THR A 1 106 ? 11.521 -13.280 -6.579 1.00 96.00 106 THR A O 1
ATOM 821 N N . ARG A 1 107 ? 11.696 -15.471 -6.150 1.00 96.94 107 ARG A N 1
ATOM 822 C CA . ARG A 1 107 ? 10.352 -15.809 -6.637 1.00 96.94 107 ARG A CA 1
ATOM 823 C C . ARG A 1 107 ? 9.292 -14.982 -5.899 1.00 96.94 107 ARG A C 1
ATOM 825 O O . ARG A 1 107 ? 9.252 -14.970 -4.676 1.00 96.94 107 ARG A O 1
ATOM 832 N N . GLY A 1 108 ? 8.412 -14.344 -6.664 1.00 95.38 108 GLY A N 1
ATOM 833 C CA . GLY A 1 108 ? 7.372 -13.440 -6.170 1.00 95.38 108 GLY A CA 1
ATOM 834 C C . GLY A 1 108 ? 7.752 -11.959 -6.230 1.00 95.38 108 GLY A C 1
ATOM 835 O O . GLY A 1 108 ? 6.865 -11.121 -6.107 1.00 95.38 108 GLY A O 1
ATOM 836 N N . LEU A 1 109 ? 9.023 -11.615 -6.477 1.00 96.94 109 LEU A N 1
ATOM 837 C CA . LEU A 1 109 ? 9.453 -10.220 -6.583 1.00 96.94 109 LEU A CA 1
ATOM 838 C C . LEU A 1 109 ? 8.809 -9.530 -7.793 1.00 96.94 109 LEU A C 1
ATOM 840 O O . LEU A 1 109 ? 8.981 -9.968 -8.934 1.00 96.94 109 LEU A O 1
ATOM 844 N N . THR A 1 110 ? 8.121 -8.420 -7.542 1.00 96.56 110 THR A N 1
ATOM 845 C CA . THR A 1 110 ? 7.687 -7.460 -8.561 1.00 96.56 110 THR A CA 1
ATOM 846 C C . THR A 1 110 ? 8.815 -6.475 -8.841 1.00 96.56 110 THR A C 1
ATOM 848 O O . THR A 1 110 ? 9.398 -5.949 -7.903 1.00 96.56 110 THR A O 1
ATOM 851 N N . VAL A 1 111 ? 9.124 -6.194 -10.105 1.00 97.12 111 VAL A N 1
ATOM 852 C CA . VAL A 1 111 ? 10.158 -5.227 -10.495 1.00 97.12 111 VAL A CA 1
ATOM 853 C C . VAL A 1 111 ? 9.563 -4.219 -11.469 1.00 97.12 111 VAL A C 1
ATOM 855 O O . VAL A 1 111 ? 9.098 -4.577 -12.557 1.00 97.12 111 VAL A O 1
ATOM 858 N N . PHE A 1 112 ? 9.571 -2.958 -11.051 1.00 96.38 112 PHE A N 1
ATOM 859 C CA . PHE A 1 112 ? 8.970 -1.838 -11.761 1.00 96.38 112 PHE A CA 1
ATOM 860 C C . PHE A 1 112 ? 10.012 -1.052 -12.565 1.00 96.38 112 PHE A C 1
ATOM 862 O O . PHE A 1 112 ? 11.046 -0.655 -12.032 1.00 96.38 112 PHE A O 1
ATOM 869 N N . ASP A 1 113 ? 9.708 -0.795 -13.835 1.00 96.69 113 ASP A N 1
ATOM 870 C CA . ASP A 1 113 ? 10.419 0.150 -14.695 1.00 96.69 113 ASP A CA 1
ATOM 871 C C . ASP A 1 113 ? 9.507 1.350 -14.968 1.00 96.69 113 ASP A C 1
ATOM 873 O O . ASP A 1 113 ? 8.437 1.208 -15.564 1.00 96.69 113 ASP A O 1
ATOM 877 N N . ASN A 1 114 ? 9.942 2.540 -14.547 1.00 93.69 114 ASN A N 1
ATOM 878 C CA . ASN A 1 114 ? 9.200 3.789 -14.723 1.00 93.69 114 ASN A CA 1
ATOM 879 C C . ASN A 1 114 ? 9.268 4.354 -16.151 1.00 93.69 114 ASN A C 1
ATOM 881 O O . ASN A 1 114 ? 8.739 5.435 -16.399 1.00 93.69 114 ASN A O 1
ATOM 885 N N . THR A 1 115 ? 9.945 3.668 -17.077 1.00 92.62 115 THR A N 1
ATOM 886 C CA . THR A 1 115 ? 10.072 3.999 -18.506 1.00 92.62 115 THR A CA 1
ATOM 887 C C . THR A 1 115 ? 10.780 5.326 -18.817 1.00 92.62 115 THR A C 1
ATOM 889 O O . THR A 1 115 ? 10.889 5.715 -19.979 1.00 92.62 115 THR A O 1
ATOM 892 N N . LYS A 1 116 ? 11.330 6.021 -17.807 1.00 92.06 116 LYS A N 1
ATOM 893 C CA . LYS A 1 116 ? 12.071 7.283 -18.000 1.00 92.06 116 LYS A CA 1
ATOM 894 C C . LYS A 1 116 ? 13.463 7.051 -18.587 1.00 92.06 116 LYS A C 1
ATOM 896 O O . LYS A 1 116 ? 13.993 7.913 -19.287 1.00 92.06 116 LYS A O 1
ATOM 901 N N . LYS A 1 117 ? 14.071 5.899 -18.293 1.00 91.25 117 LYS A N 1
ATOM 902 C CA . LYS A 1 117 ? 15.382 5.515 -18.821 1.00 91.25 117 LYS A CA 1
ATOM 903 C C . LYS A 1 117 ? 15.222 4.881 -20.200 1.00 91.25 117 LYS A C 1
ATOM 905 O O . LYS A 1 117 ? 14.504 3.900 -20.360 1.00 91.25 117 LYS A O 1
ATOM 910 N N . ARG A 1 118 ? 15.965 5.386 -21.188 1.00 91.62 118 ARG A N 1
ATOM 911 C CA . ARG A 1 118 ? 16.149 4.683 -22.464 1.00 91.62 118 ARG A CA 1
ATOM 912 C C . ARG A 1 118 ? 17.239 3.628 -22.310 1.00 91.62 118 ARG A C 1
ATOM 914 O O . ARG A 1 118 ? 18.344 3.936 -21.866 1.00 91.62 118 ARG A O 1
ATOM 921 N N . TYR A 1 119 ? 16.919 2.396 -22.678 1.00 93.50 119 TYR A N 1
ATOM 922 C CA . TYR A 1 119 ? 17.878 1.298 -22.744 1.00 93.50 119 TYR A CA 1
ATOM 923 C C . TYR A 1 119 ? 18.443 1.210 -24.164 1.00 93.50 119 TYR A C 1
ATOM 925 O O . TYR A 1 119 ? 17.718 1.437 -25.130 1.00 93.50 119 TYR A O 1
ATOM 933 N N . GLY A 1 120 ? 19.737 0.902 -24.288 1.00 95.12 120 GLY A N 1
ATOM 934 C CA . GLY A 1 120 ? 20.372 0.669 -25.592 1.00 95.12 120 GLY A CA 1
ATOM 935 C C . GLY A 1 120 ? 19.985 -0.671 -26.230 1.00 95.12 120 GLY A C 1
ATOM 936 O O . GLY A 1 120 ? 20.224 -0.873 -27.413 1.00 95.12 120 GLY A O 1
ATOM 937 N N . GLU A 1 121 ? 19.367 -1.566 -25.457 1.00 95.94 121 GLU A N 1
ATOM 938 C CA . GLU A 1 121 ? 18.981 -2.920 -25.857 1.00 95.94 121 GLU A CA 1
ATOM 939 C C . GLU A 1 121 ? 17.518 -3.203 -25.483 1.00 95.94 121 GLU A C 1
ATOM 941 O O . GLU A 1 121 ? 16.939 -2.532 -24.621 1.00 95.94 121 GLU A O 1
ATOM 946 N N . ILE A 1 122 ? 16.925 -4.224 -26.112 1.00 96.31 122 ILE A N 1
ATOM 947 C CA . ILE A 1 122 ? 15.600 -4.741 -25.744 1.00 96.31 122 ILE A CA 1
ATOM 948 C C . ILE A 1 122 ? 15.711 -5.442 -24.389 1.00 96.31 122 ILE A C 1
ATOM 950 O O . ILE A 1 122 ? 16.504 -6.364 -24.214 1.00 96.31 122 ILE A O 1
ATOM 954 N N . THR A 1 123 ? 14.881 -5.032 -23.436 1.00 96.75 123 THR A N 1
ATOM 955 C CA . THR A 1 123 ? 14.852 -5.588 -22.083 1.00 96.75 123 THR A CA 1
ATOM 956 C C . THR A 1 123 ? 13.590 -6.414 -21.852 1.00 96.75 123 THR A C 1
ATOM 958 O O . THR A 1 123 ? 12.661 -6.448 -22.661 1.00 96.75 123 THR A O 1
ATOM 961 N N . ALA A 1 124 ? 13.505 -7.041 -20.678 1.00 96.56 124 ALA A N 1
ATOM 962 C CA . ALA A 1 124 ? 12.292 -7.710 -20.223 1.00 96.56 124 ALA A CA 1
ATOM 963 C C . ALA A 1 124 ? 11.075 -6.760 -20.104 1.00 96.56 124 ALA A C 1
ATOM 965 O O . ALA A 1 124 ? 9.936 -7.234 -20.079 1.00 96.56 124 ALA A O 1
ATOM 966 N N . TRP A 1 125 ? 11.286 -5.445 -20.041 1.00 97.50 125 TRP A N 1
ATOM 967 C CA . TRP A 1 125 ? 10.223 -4.440 -19.950 1.00 97.50 125 TRP A CA 1
ATOM 968 C C . TRP A 1 125 ? 9.815 -3.871 -21.318 1.00 97.50 125 TRP A C 1
ATOM 970 O O . TRP A 1 125 ? 8.755 -3.259 -21.434 1.00 97.50 125 TRP A O 1
ATOM 980 N N . SER A 1 126 ? 10.594 -4.115 -22.377 1.00 95.94 126 SER A N 1
ATOM 981 C CA . SER A 1 126 ? 10.312 -3.604 -23.721 1.00 95.94 126 SER A CA 1
ATOM 982 C C . SER A 1 126 ? 9.005 -4.156 -24.306 1.00 95.94 126 SER A C 1
ATOM 984 O O . SER A 1 126 ? 8.718 -5.353 -24.228 1.00 95.94 126 SER A O 1
AT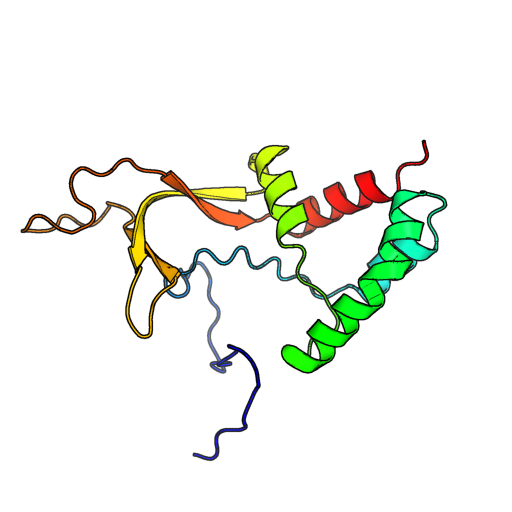OM 986 N N . HIS A 1 127 ? 8.227 -3.269 -24.940 1.00 95.06 127 HIS A N 1
ATOM 987 C CA . HIS A 1 127 ? 6.956 -3.575 -25.617 1.00 95.06 127 HIS A CA 1
ATOM 988 C C . HIS A 1 127 ? 5.896 -4.237 -24.720 1.00 95.06 127 HIS A C 1
ATOM 990 O O . HIS A 1 127 ? 5.056 -5.005 -25.193 1.00 95.06 127 HIS A O 1
ATOM 996 N N . LYS A 1 128 ? 5.945 -3.976 -23.411 1.00 97.50 128 LYS A N 1
ATOM 997 C CA . LYS A 1 128 ? 4.929 -4.426 -22.456 1.00 97.50 128 LYS A CA 1
ATOM 998 C C . LYS A 1 128 ? 3.964 -3.285 -22.129 1.00 97.50 128 LYS A C 1
ATOM 1000 O O . LYS A 1 128 ? 4.379 -2.127 -22.168 1.00 97.50 128 LYS A O 1
ATOM 1005 N N . PRO A 1 129 ? 2.691 -3.596 -21.828 1.00 97.50 129 PRO A N 1
ATOM 1006 C CA . PRO A 1 129 ? 1.736 -2.580 -21.415 1.00 97.50 129 PRO A CA 1
ATOM 1007 C C . PRO A 1 129 ? 2.160 -1.958 -20.085 1.00 97.50 129 PRO A C 1
ATOM 1009 O O . PRO A 1 129 ? 2.749 -2.627 -19.228 1.00 97.50 129 PRO A O 1
ATOM 1012 N N . THR A 1 130 ? 1.839 -0.681 -19.922 1.00 97.69 130 THR A N 1
ATOM 1013 C CA . THR A 1 130 ? 2.019 0.031 -18.663 1.00 97.69 130 THR A CA 1
ATOM 1014 C C . THR A 1 130 ? 0.877 -0.267 -17.694 1.00 97.69 130 THR A C 1
ATOM 1016 O O . THR A 1 130 ? -0.239 -0.613 -18.086 1.00 97.69 130 THR A O 1
ATOM 1019 N N . VAL A 1 131 ? 1.174 -0.143 -16.404 1.00 97.38 131 VAL A N 1
ATOM 1020 C CA . VAL A 1 131 ? 0.221 -0.214 -15.296 1.00 97.38 131 VAL A CA 1
ATOM 1021 C C . VAL A 1 131 ? 0.448 0.964 -14.355 1.00 97.38 131 VAL A C 1
ATOM 1023 O O . VAL A 1 131 ? 1.554 1.507 -14.279 1.00 97.38 131 VAL A O 1
ATOM 1026 N N . LYS A 1 132 ? -0.593 1.338 -13.607 1.00 96.06 132 LYS A N 1
ATOM 1027 C CA . LYS A 1 132 ? -0.489 2.307 -12.513 1.00 96.06 132 LYS A CA 1
ATOM 1028 C C . LYS A 1 132 ? -0.072 1.597 -11.231 1.00 96.06 132 LYS A C 1
ATOM 1030 O O . LYS A 1 132 ? -0.689 0.609 -10.840 1.00 96.06 1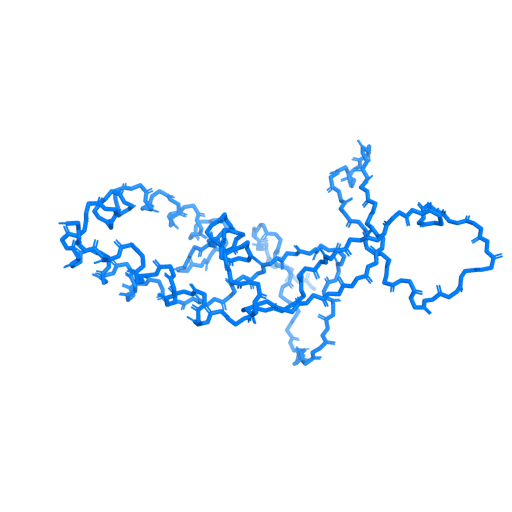32 LYS A O 1
ATOM 1035 N N . VAL A 1 133 ? 0.942 2.129 -10.566 1.00 95.31 133 VAL A N 1
ATOM 1036 C CA . VAL A 1 133 ? 1.459 1.651 -9.281 1.00 95.31 133 VAL A CA 1
ATOM 1037 C C . VAL A 1 133 ? 1.299 2.774 -8.264 1.00 95.31 133 VAL A C 1
ATOM 1039 O O . VAL A 1 133 ? 1.765 3.885 -8.514 1.00 95.31 133 VAL A O 1
ATOM 1042 N N . ALA A 1 134 ? 0.621 2.512 -7.144 1.00 94.31 134 ALA A N 1
ATOM 1043 C CA . ALA A 1 134 ? 0.471 3.497 -6.074 1.00 94.31 134 ALA A CA 1
ATOM 1044 C C . ALA A 1 134 ? 1.837 3.783 -5.423 1.00 94.31 134 ALA A C 1
ATOM 1046 O O . ALA A 1 134 ? 2.577 2.846 -5.124 1.00 94.31 134 ALA A O 1
ATOM 1047 N N . VAL A 1 135 ? 2.178 5.060 -5.230 1.00 92.31 135 VAL A N 1
ATOM 1048 C CA . VAL A 1 135 ? 3.480 5.498 -4.682 1.00 92.31 135 VAL A CA 1
ATOM 1049 C C . VAL A 1 135 ? 3.361 6.334 -3.415 1.00 92.31 135 VAL A C 1
ATOM 1051 O O . VAL A 1 135 ? 4.270 6.302 -2.591 1.00 92.31 135 VAL A O 1
ATOM 1054 N N . THR A 1 136 ? 2.252 7.050 -3.225 1.00 90.44 136 THR A N 1
ATOM 1055 C CA . THR A 1 136 ? 1.933 7.712 -1.953 1.00 90.44 136 THR A CA 1
ATOM 1056 C C . THR A 1 136 ? 0.457 7.543 -1.616 1.00 90.44 136 THR A C 1
ATOM 1058 O O . THR A 1 136 ? -0.351 7.213 -2.486 1.00 90.44 136 THR A O 1
ATOM 1061 N N . VAL A 1 137 ? 0.122 7.788 -0.350 1.00 88.88 137 VAL A N 1
ATOM 1062 C CA . VAL A 1 137 ? -1.228 7.685 0.204 1.00 88.88 137 VAL A CA 1
ATOM 1063 C C . VAL A 1 137 ? -1.483 8.826 1.186 1.00 88.88 137 VAL A C 1
ATOM 1065 O O . VAL A 1 137 ? -0.595 9.180 1.961 1.00 88.88 137 VAL A O 1
ATOM 1068 N N . ASP A 1 138 ? -2.696 9.372 1.179 1.00 91.56 138 ASP A N 1
ATOM 1069 C CA . ASP A 1 138 ? -3.224 10.179 2.280 1.00 91.56 138 ASP A CA 1
ATOM 1070 C C . ASP A 1 138 ? -3.722 9.238 3.389 1.00 91.56 138 ASP A C 1
ATOM 1072 O O . ASP A 1 138 ? -4.887 8.836 3.430 1.00 91.56 138 ASP A O 1
ATOM 1076 N N . ALA A 1 139 ? -2.796 8.789 4.242 1.00 86.62 139 ALA A N 1
ATOM 1077 C CA . ALA A 1 139 ? -3.084 7.775 5.255 1.00 86.62 139 ALA A CA 1
ATOM 1078 C C . ALA A 1 139 ? -4.189 8.196 6.250 1.00 86.62 139 ALA A C 1
ATOM 1080 O O . ALA A 1 139 ? -5.098 7.386 6.459 1.00 86.62 139 ALA A O 1
ATOM 1081 N N . PRO A 1 140 ? -4.194 9.424 6.811 1.00 87.44 140 PRO A N 1
ATOM 1082 C CA . PRO A 1 140 ? -5.276 9.869 7.687 1.00 87.44 140 PRO A CA 1
ATOM 1083 C C . PRO A 1 140 ? -6.652 9.823 7.014 1.00 87.44 140 PRO A C 1
ATOM 1085 O O . PRO A 1 140 ? -7.590 9.279 7.597 1.00 87.44 140 PRO A O 1
ATOM 1088 N N . ALA A 1 141 ? -6.772 10.308 5.772 1.00 90.38 141 ALA A N 1
ATOM 1089 C CA . ALA A 1 141 ? -8.046 10.295 5.052 1.00 90.38 141 ALA A CA 1
ATOM 1090 C C . ALA A 1 141 ? -8.522 8.869 4.720 1.00 90.38 141 ALA A C 1
ATOM 1092 O O . ALA A 1 141 ? -9.718 8.575 4.778 1.00 90.38 141 ALA A O 1
ATOM 1093 N N . VAL A 1 142 ? -7.595 7.955 4.405 1.00 89.69 142 VAL A N 1
ATOM 1094 C CA . VAL A 1 142 ? -7.913 6.532 4.204 1.00 89.69 142 VAL A CA 1
ATOM 1095 C C . VAL A 1 142 ? -8.450 5.903 5.490 1.00 89.69 142 VAL A C 1
ATOM 1097 O O . VAL A 1 142 ? -9.480 5.228 5.451 1.00 89.69 142 VAL A O 1
ATOM 1100 N N . VAL A 1 143 ? -7.784 6.126 6.629 1.00 88.06 143 VAL A N 1
ATOM 1101 C CA . VAL A 1 143 ? -8.230 5.604 7.932 1.00 88.06 143 VAL A CA 1
ATOM 1102 C C . VAL A 1 143 ? -9.592 6.181 8.300 1.00 88.06 143 VAL A C 1
ATOM 1104 O O . VAL A 1 143 ? -10.487 5.427 8.678 1.00 88.06 143 VAL A O 1
ATOM 1107 N N . GLU A 1 144 ? -9.787 7.488 8.127 1.00 90.81 144 GLU A N 1
ATOM 1108 C CA . GLU A 1 144 ? -11.071 8.140 8.375 1.00 90.81 144 GLU A CA 1
ATOM 1109 C C . GLU A 1 144 ? -12.190 7.511 7.536 1.00 90.81 144 GLU A C 1
ATOM 1111 O O . GLU A 1 144 ? -13.227 7.130 8.081 1.00 90.81 144 GLU A O 1
ATOM 1116 N N . MET A 1 145 ? -11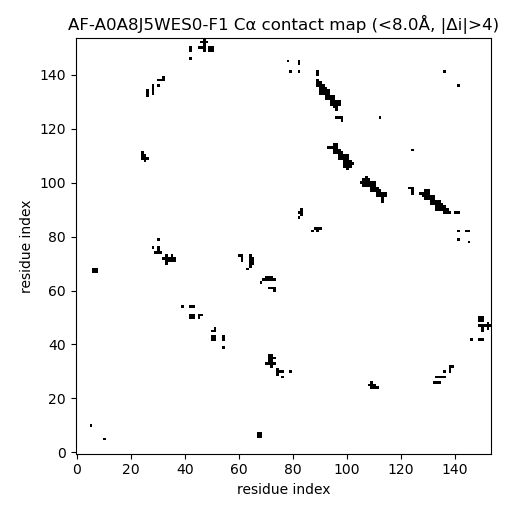.970 7.326 6.232 1.00 93.25 145 MET A N 1
ATOM 1117 C CA . MET A 1 145 ? -12.953 6.718 5.335 1.00 93.25 145 MET A CA 1
ATOM 1118 C C . MET A 1 145 ? -13.310 5.284 5.753 1.00 93.25 145 MET A C 1
ATOM 1120 O O . MET A 1 145 ? -14.484 4.904 5.725 1.00 93.25 145 MET A O 1
ATOM 1124 N N . ILE A 1 146 ? -12.319 4.485 6.164 1.00 92.19 146 ILE A N 1
ATOM 1125 C CA . ILE A 1 146 ? -12.547 3.128 6.677 1.00 92.19 146 ILE A CA 1
ATOM 1126 C C . ILE A 1 146 ? -13.383 3.188 7.960 1.00 92.19 146 ILE A C 1
ATOM 1128 O O . ILE A 1 146 ? -14.411 2.518 8.055 1.00 92.19 146 ILE A O 1
ATOM 1132 N N . MET A 1 147 ? -12.988 4.018 8.926 1.00 91.25 147 MET A N 1
ATOM 1133 C CA . MET A 1 147 ? -13.666 4.144 10.217 1.00 91.25 147 MET A CA 1
ATOM 1134 C C . MET A 1 147 ? -15.115 4.613 10.061 1.00 91.25 147 MET A C 1
ATOM 1136 O O . MET A 1 147 ? -16.013 4.016 10.652 1.00 91.25 147 MET A O 1
ATOM 1140 N N . GLN A 1 148 ? -15.369 5.603 9.199 1.00 93.31 148 GLN A N 1
ATOM 1141 C CA . GLN A 1 148 ? -16.722 6.064 8.874 1.00 93.31 148 GLN A CA 1
ATOM 1142 C C . GLN A 1 148 ? -17.604 4.914 8.369 1.00 93.31 148 GLN A C 1
ATOM 1144 O O . GLN A 1 148 ? -18.744 4.779 8.806 1.00 93.31 148 GLN A O 1
ATOM 1149 N N . ARG A 1 149 ? -17.085 4.041 7.492 1.00 93.44 149 ARG A N 1
ATOM 1150 C CA . ARG A 1 149 ? -17.843 2.885 6.981 1.00 93.44 149 ARG A CA 1
ATOM 1151 C C . ARG A 1 149 ? -18.052 1.793 8.019 1.00 93.44 149 ARG A C 1
ATOM 1153 O O . ARG A 1 149 ? -19.113 1.177 8.031 1.00 93.44 149 ARG A O 1
ATOM 1160 N N . LEU A 1 150 ? -17.075 1.558 8.888 1.00 92.38 150 LEU A N 1
ATOM 1161 C CA . LEU A 1 150 ? -17.178 0.538 9.929 1.00 92.38 150 LEU A CA 1
ATOM 1162 C C . LEU A 1 150 ? -18.106 0.945 11.072 1.00 92.38 150 LEU A C 1
ATOM 1164 O O . LEU A 1 150 ? -18.710 0.066 11.678 1.00 92.38 150 LEU A O 1
ATOM 1168 N N . MET A 1 151 ? -18.229 2.240 11.363 1.00 91.31 151 MET A N 1
ATOM 1169 C CA . MET A 1 151 ? -19.004 2.761 12.495 1.00 91.31 151 MET A CA 1
ATOM 1170 C C . MET A 1 151 ? -20.418 3.231 12.126 1.00 91.31 151 MET A C 1
ATOM 1172 O O . MET A 1 151 ? -21.155 3.671 13.005 1.00 91.31 151 MET A O 1
ATOM 1176 N N . MET A 1 152 ? -20.812 3.144 10.854 1.00 87.94 152 MET A N 1
ATOM 1177 C CA . MET A 1 152 ? -22.190 3.399 10.433 1.00 87.94 152 MET A CA 1
ATOM 1178 C C . MET A 1 152 ? -23.153 2.397 11.087 1.00 87.94 152 MET A C 1
ATOM 1180 O O . MET A 1 152 ? -22.918 1.188 11.052 1.00 87.94 152 MET A O 1
ATOM 1184 N N . ASN A 1 153 ? -24.246 2.910 11.653 1.00 74.88 153 ASN A N 1
ATOM 1185 C CA . ASN A 1 153 ? -25.375 2.090 12.082 1.00 74.88 153 ASN A CA 1
ATOM 1186 C C . ASN A 1 153 ? -26.278 1.834 10.867 1.00 74.88 153 ASN A C 1
ATOM 1188 O O . ASN A 1 153 ? -26.560 2.773 10.119 1.00 74.88 153 ASN A O 1
ATOM 1192 N N . ASP A 1 154 ? -26.687 0.579 10.676 1.00 61.19 154 ASP A N 1
ATOM 1193 C CA . ASP A 1 154 ? -27.718 0.206 9.697 1.00 61.19 154 ASP A CA 1
ATOM 1194 C C . ASP A 1 154 ? -29.120 0.543 10.227 1.00 61.19 154 ASP A C 1
ATOM 1196 O O . ASP A 1 154 ? -29.349 0.343 11.446 1.00 61.19 154 ASP A O 1
#

Sequence (154 aa):
MIGEKSGAHQYKLQGSVVEGGVMDGSATLTVFDPYVDADMKKLEQSDSKYARYLCKILGLYFNYHKDAYFTKGVYLHDPATIVAAVNPSLMTYTEGVVRVQTVGITRGLTVFDNTKKRYGEITAWSHKPTVKVAVTVDAPAVVEMIMQRLMMND

Nearest PDB structures (foldseek):
  4kpn-assembly1_B  TM=9.827E-01  e=1.440E-11  Physcomitrium patens
  6zk1-assembly2_C  TM=9.718E-01  e=2.469E-10  Zea mays
  6zk5-assembly1_B  TM=9.345E-01  e=2.469E-10  Zea mays
  4kpo-assembly1_B  TM=9.718E-01  e=1.163E-09  Zea mays
  3b9x-assembly1_B  TM=8.345E-01  e=2.047E-04  Escherichia coli K-12

Secondary structure (DSSP, 8-state):
------SSS-----S---SS---SS----------HHHHHHHHHT---HHHHHHHHHHHHHHHHHHHHH--SS---HHHHHHHHHH-GGGEEEEEEEEEE--SSTTTT-EEEE-S-SPPSS--TTTTPPPEEEEEEE-HHHHHHHHHHHHH---

Foldseek 3Di:
DDDDDQADDDPPPPDDDDDDDDPDFDLPPDLDDQDVVVLLVVLVVFPFPLSVVCNVVCVVQQVCCCVRVVGNDHDPVVLVVVCCVVPVVQFDWQKFFWDADCDDPRHGGIGTDSPPDDDPDDDPRPPDHMDIRTDDGPSVVSVVVVSVVSRDDD

Organism: Zizania palustris (NCBI:txid103762)

InterPro domains:
  IPR001910 Inosine/uridine-preferring nucleoside hydrolase domain [PF01156] (37-143)
  IPR023186 Inosine/uridine-preferring nucleoside hydrolase [PTHR12304] (36-152)

Solvent-accessible surface area (backbone atoms only — not comparable to full-atom values): 9701 Å² total; per-residue (Å²): 138,86,81,79,89,63,61,73,94,58,84,80,77,86,83,74,89,69,82,91,63,88,66,81,56,54,81,68,82,72,70,81,73,83,60,39,69,62,53,50,49,54,31,72,72,32,89,9,72,56,20,50,52,46,63,71,57,45,58,61,53,39,52,49,27,32,72,52,62,74,36,83,31,72,77,62,61,66,63,53,52,51,42,48,73,76,46,48,84,47,42,42,69,48,59,25,29,74,48,70,38,85,60,76,97,56,45,72,42,50,45,70,43,67,70,80,72,86,68,99,62,89,53,98,61,59,98,54,74,69,48,80,41,66,75,48,67,47,52,70,62,52,51,50,55,50,49,56,65,35,53,48,71,132

Mean predicted aligned error: 10.46 Å